Protein AF-A0A1G6GJY1-F1 (afdb_monomer_lite)

Organism: NCBI:txid1464122

Sequence (153 aa):
MNIELKEQLDLLSLCKECTMNKGVEESVICFFEQKYGTEFPDDLRVYLQRFNGGDMDGLELAGLYRENHPDKRFKLLLEPLELTELAETTFQKDLFLFAMESYGDMYFIHLPSEVIYLWDHENDLLSEEWGKIADFFETQLENLEGNVNNLFF

Radius of gyration: 15.15 Å; chains: 1; bounding box: 50×30×34 Å

pLDDT: mean 86.19, std 14.28, range [36.41, 97.06]

Secondary structure (DSSP, 8-state):
--HHHHHHHHHHTT-SSEEEEEP--HHHHHHHHHHHT-PPPHHHHHHHHHEEEEEETTEEEPB---TT-S----SSB--BGGGSTTTTS-S--S-EEEEEETTS-EEEEETTTTEEEEEETTTTEEEEEESSHHHHHHHHHHHHHHHHHGGG-

InterPro domains:
  IPR037883 Knr4/Smi1-like domain superfamily [G3DSA:3.40.1580.10] (7-150)
  IPR037883 Knr4/Smi1-like domain superfamily [SSF160631] (5-141)

Foldseek 3Di:
DDPLLVVLLVVLVVDPLWFFAAADDPVLQVVVCVVVVHHADPSVNVCRNHTAWTDLNQKTFAGRDDPPDPPPPHPHHFDFCCVDPNVVLDPPRQWTFTIAGPVGKTWTANRVQQWIWIQDPVVSDIDTDDRHPSVVSVVSVVVSVVVVVVVPD

Structure (mmCIF, N/CA/C/O backbone):
data_AF-A0A1G6GJY1-F1
#
_entry.id   AF-A0A1G6GJY1-F1
#
loop_
_atom_site.group_PDB
_atom_site.id
_atom_site.type_symbol
_atom_site.label_atom_id
_atom_site.label_alt_id
_atom_site.label_comp_id
_atom_site.label_asym_id
_atom_site.label_entity_id
_atom_site.label_seq_id
_atom_site.pdbx_PDB_ins_code
_atom_site.Cartn_x
_atom_site.Cartn_y
_atom_site.Cartn_z
_atom_site.occupancy
_atom_site.B_iso_or_equiv
_atom_site.auth_seq_id
_atom_site.auth_comp_id
_atom_site.auth_asym_id
_atom_site.auth_atom_id
_atom_site.pdbx_PDB_model_num
ATOM 1 N N . MET A 1 1 ? -2.143 17.035 -6.514 1.00 57.19 1 MET A N 1
ATOM 2 C CA . MET A 1 1 ? -1.474 15.943 -7.251 1.00 57.19 1 MET A CA 1
ATOM 3 C C . MET A 1 1 ? -0.009 15.947 -6.868 1.00 57.19 1 MET A C 1
ATOM 5 O O . MET A 1 1 ? 0.675 16.922 -7.169 1.00 57.19 1 MET A O 1
ATOM 9 N N . ASN A 1 2 ? 0.417 14.909 -6.152 1.00 79.31 2 ASN A N 1
ATOM 10 C CA . ASN A 1 2 ? 1.780 14.727 -5.673 1.00 79.31 2 ASN A CA 1
ATOM 11 C C . ASN A 1 2 ? 2.709 14.375 -6.859 1.00 79.31 2 ASN A C 1
ATOM 13 O O . ASN A 1 2 ? 2.497 13.370 -7.536 1.00 79.31 2 ASN A O 1
ATOM 17 N N . ILE A 1 3 ? 3.651 15.267 -7.194 1.00 81.81 3 ILE A N 1
ATOM 18 C CA . ILE A 1 3 ? 4.546 15.110 -8.361 1.00 81.81 3 ILE A CA 1
ATOM 19 C C . ILE A 1 3 ? 5.538 13.971 -8.121 1.00 81.81 3 ILE A C 1
ATOM 21 O O . ILE A 1 3 ? 5.775 13.174 -9.023 1.00 81.81 3 ILE A O 1
ATOM 25 N N . GLU A 1 4 ? 6.042 13.877 -6.896 1.00 89.81 4 GLU A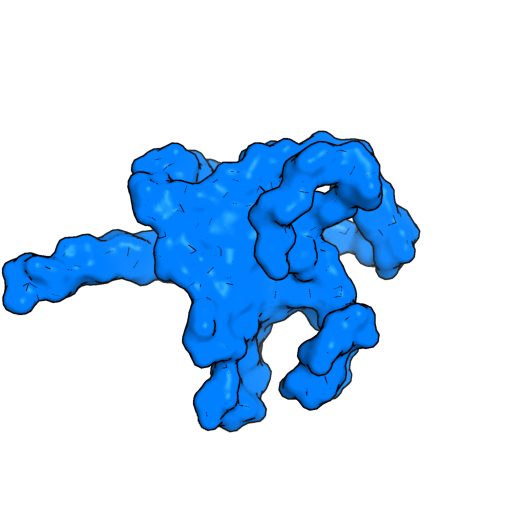 N 1
ATOM 26 C CA . GLU A 1 4 ? 7.015 12.884 -6.451 1.00 89.81 4 GLU A CA 1
ATOM 27 C C . GLU A 1 4 ? 6.465 11.464 -6.578 1.00 89.81 4 GLU A C 1
ATOM 29 O O . GLU A 1 4 ? 7.047 10.640 -7.282 1.00 89.81 4 GLU A O 1
ATOM 34 N N . LEU A 1 5 ?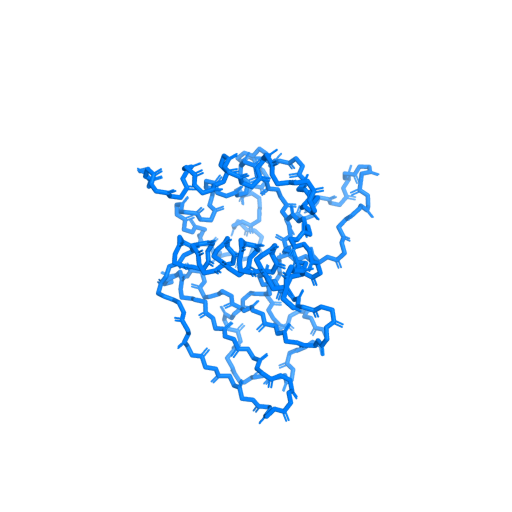 5.269 11.216 -6.034 1.00 91.81 5 LEU A N 1
ATOM 35 C CA . LEU A 1 5 ? 4.617 9.912 -6.157 1.00 91.81 5 LEU A CA 1
ATOM 36 C C . LEU A 1 5 ? 4.461 9.495 -7.623 1.00 91.81 5 LEU A C 1
ATOM 38 O O . LEU A 1 5 ? 4.694 8.349 -7.988 1.00 91.81 5 LEU A O 1
ATOM 42 N N . LYS A 1 6 ? 4.091 10.422 -8.507 1.00 91.69 6 LYS A N 1
ATOM 43 C CA . LYS A 1 6 ? 3.934 10.092 -9.925 1.00 91.69 6 LYS A CA 1
ATOM 44 C C . LYS A 1 6 ? 5.253 9.636 -10.560 1.00 91.69 6 LYS A C 1
ATOM 46 O O . LYS A 1 6 ? 5.237 8.681 -11.334 1.00 91.69 6 LYS A O 1
ATOM 51 N N . GLU A 1 7 ? 6.359 10.306 -10.247 1.00 91.75 7 GLU A N 1
ATOM 52 C CA . GLU A 1 7 ? 7.687 9.934 -10.742 1.00 91.75 7 GLU A CA 1
ATOM 53 C C . GLU A 1 7 ? 8.106 8.555 -10.216 1.00 91.75 7 GLU A C 1
ATOM 55 O O . GLU A 1 7 ? 8.529 7.712 -11.006 1.00 91.75 7 GLU A O 1
ATOM 60 N N . GLN A 1 8 ? 7.881 8.279 -8.929 1.00 93.38 8 GLN A N 1
ATOM 61 C CA . GLN A 1 8 ? 8.114 6.965 -8.317 1.00 93.38 8 GLN A CA 1
ATOM 62 C C . GLN A 1 8 ? 7.310 5.857 -9.020 1.00 93.38 8 GLN A C 1
ATOM 64 O O . GLN A 1 8 ? 7.855 4.822 -9.404 1.00 93.38 8 GLN A O 1
ATOM 69 N N . LEU A 1 9 ? 6.018 6.083 -9.276 1.00 93.56 9 LEU A N 1
ATOM 70 C CA . LEU A 1 9 ? 5.171 5.119 -9.986 1.00 93.56 9 LEU A CA 1
ATOM 71 C C . LEU A 1 9 ? 5.602 4.927 -11.453 1.00 93.56 9 LEU A C 1
ATOM 73 O O . LEU A 1 9 ? 5.489 3.829 -12.006 1.00 93.56 9 LEU A O 1
ATOM 77 N N . ASP A 1 10 ? 6.103 5.973 -12.108 1.00 92.06 10 ASP A N 1
ATOM 78 C CA . ASP A 1 10 ? 6.663 5.854 -13.452 1.00 92.06 10 ASP A CA 1
ATOM 79 C C . ASP A 1 10 ? 7.973 5.043 -13.444 1.00 92.06 10 ASP A C 1
ATOM 81 O O . ASP A 1 10 ? 8.162 4.214 -14.338 1.00 92.06 10 ASP A O 1
ATOM 85 N N . LEU A 1 11 ? 8.820 5.176 -12.418 1.00 90.50 11 LEU A N 1
ATOM 86 C CA . LEU A 1 11 ? 10.002 4.324 -12.230 1.00 90.50 11 LEU A CA 1
ATOM 87 C C . LEU A 1 11 ? 9.621 2.852 -12.021 1.00 90.50 11 L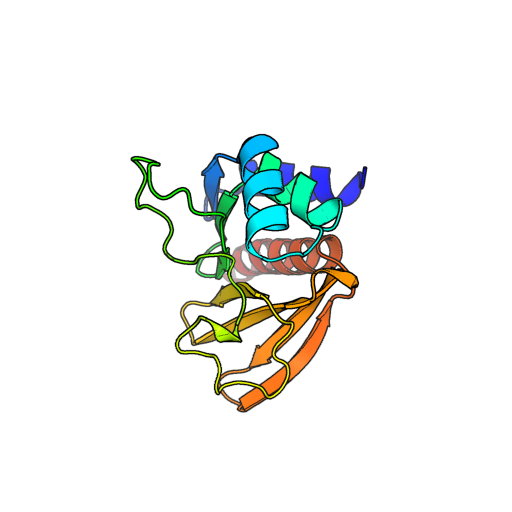EU A C 1
ATOM 89 O O . LEU A 1 11 ? 10.193 1.981 -12.680 1.00 90.50 11 LEU A O 1
ATOM 93 N N . LEU A 1 12 ? 8.596 2.563 -11.211 1.00 90.00 12 LEU A N 1
ATOM 94 C CA . LEU A 1 12 ? 8.085 1.196 -11.031 1.00 90.00 12 LEU A CA 1
ATOM 95 C C . LEU A 1 12 ? 7.637 0.556 -12.348 1.00 90.00 12 LEU A C 1
ATOM 97 O O . LEU A 1 12 ? 7.830 -0.639 -12.549 1.00 90.00 12 LEU A O 1
ATOM 101 N N . SER A 1 13 ? 7.096 1.340 -13.286 1.00 88.12 13 SER A N 1
ATOM 102 C CA . SER A 1 13 ? 6.707 0.823 -14.607 1.00 88.12 13 SER A CA 1
ATOM 103 C C . SER A 1 13 ? 7.888 0.333 -15.459 1.00 88.12 13 SER A C 1
ATOM 105 O O . SER A 1 13 ? 7.689 -0.407 -16.425 1.00 88.12 13 SER A O 1
ATOM 107 N N . LEU A 1 14 ? 9.106 0.764 -15.119 1.00 89.38 14 LEU A N 1
ATOM 108 C CA . LEU A 1 14 ? 10.353 0.419 -15.798 1.00 89.38 14 LEU A CA 1
ATOM 109 C C . LEU A 1 14 ? 11.157 -0.656 -15.045 1.00 89.38 14 LEU A C 1
ATOM 111 O O . LEU A 1 14 ? 12.103 -1.210 -15.613 1.00 89.38 14 LEU A O 1
ATOM 115 N N . CYS A 1 15 ? 10.787 -0.956 -13.797 1.00 88.62 15 CYS A N 1
ATOM 116 C CA . CYS A 1 15 ? 11.397 -1.995 -12.973 1.00 88.62 15 CYS A CA 1
ATOM 117 C C . CYS A 1 15 ? 11.119 -3.383 -13.572 1.00 88.62 15 CYS A C 1
ATOM 119 O O . CYS A 1 15 ? 9.969 -3.777 -13.745 1.00 88.62 15 CYS A O 1
ATOM 121 N N . LYS A 1 16 ? 12.178 -4.134 -13.902 1.00 87.94 16 LYS A N 1
ATOM 122 C CA . LYS A 1 16 ? 12.053 -5.459 -14.542 1.00 87.94 16 LYS A CA 1
ATOM 123 C C . LYS A 1 16 ? 11.676 -6.577 -13.576 1.00 87.94 16 LYS A C 1
ATOM 125 O O . LYS A 1 16 ? 11.048 -7.536 -14.010 1.00 87.94 16 LYS A O 1
ATOM 130 N N . GLU A 1 17 ? 12.072 -6.439 -12.316 1.00 88.81 17 GLU A N 1
ATOM 131 C CA . GLU A 1 17 ? 11.755 -7.397 -11.250 1.00 88.81 17 GLU A CA 1
ATOM 132 C C . GLU A 1 17 ? 10.343 -7.160 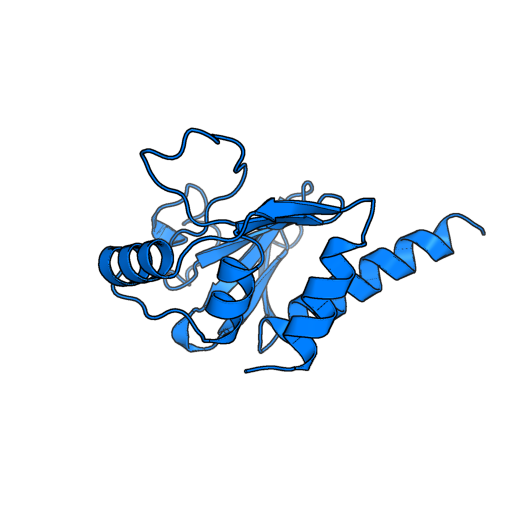-10.681 1.00 88.81 17 GLU A C 1
ATOM 134 O O . GLU A 1 17 ? 9.773 -8.022 -10.023 1.00 88.81 17 GLU A O 1
ATOM 139 N N . CYS A 1 18 ? 9.732 -6.014 -10.997 1.00 91.06 18 CYS A N 1
ATOM 140 C CA . CYS A 1 18 ? 8.404 -5.650 -10.533 1.00 91.06 18 CYS A CA 1
ATOM 141 C C . CYS A 1 18 ? 7.321 -6.117 -11.521 1.00 91.06 18 CYS A C 1
ATOM 143 O O . CYS A 1 18 ? 7.414 -5.913 -12.734 1.00 91.06 18 CYS A O 1
ATOM 145 N N . THR A 1 19 ? 6.232 -6.682 -11.003 1.00 92.06 19 THR A N 1
ATOM 146 C CA . THR A 1 19 ? 5.034 -7.034 -11.775 1.00 92.06 19 THR A CA 1
ATOM 147 C C . THR A 1 19 ? 3.834 -6.244 -11.269 1.00 92.06 19 THR A C 1
ATOM 149 O O . THR A 1 19 ? 3.179 -6.628 -10.306 1.00 92.06 19 THR A O 1
ATOM 152 N N . MET A 1 20 ? 3.499 -5.152 -11.954 1.00 92.06 20 MET A N 1
ATOM 153 C CA . MET A 1 20 ? 2.398 -4.272 -11.550 1.00 92.06 20 MET A CA 1
ATOM 154 C C . MET A 1 20 ? 1.098 -4.595 -12.288 1.00 92.06 20 MET A C 1
ATOM 156 O O . MET A 1 20 ? 1.072 -4.739 -13.515 1.00 92.06 20 MET A O 1
ATOM 160 N N . ASN A 1 21 ? -0.012 -4.659 -11.552 1.00 91.06 21 ASN A N 1
ATOM 161 C CA . ASN A 1 21 ? -1.327 -4.834 -12.156 1.00 91.06 21 ASN A CA 1
ATOM 162 C C . ASN A 1 21 ? -1.819 -3.520 -12.760 1.00 91.06 21 ASN A C 1
ATOM 164 O O . ASN A 1 21 ? -1.560 -2.438 -12.239 1.00 91.06 21 ASN A O 1
ATOM 168 N N . LYS A 1 22 ? -2.592 -3.607 -13.846 1.00 91.38 22 LYS A N 1
ATOM 169 C CA . LYS A 1 22 ? -3.202 -2.424 -14.460 1.00 91.38 22 LYS A CA 1
ATOM 170 C C . LYS A 1 22 ? -4.096 -1.702 -13.445 1.00 91.38 22 LYS A C 1
ATOM 172 O O . LYS A 1 22 ? -4.925 -2.345 -12.804 1.00 91.38 22 LYS A O 1
ATOM 177 N N . GLY A 1 23 ? -3.945 -0.381 -13.356 1.00 92.94 23 GLY A N 1
ATOM 178 C CA . GLY A 1 23 ? -4.781 0.468 -12.514 1.00 92.94 23 GLY A CA 1
ATOM 179 C C . GLY A 1 23 ? -6.278 0.382 -12.821 1.00 92.94 23 GLY A C 1
ATOM 180 O O . GLY A 1 23 ? -6.706 -0.088 -13.885 1.00 92.94 23 GLY A O 1
ATOM 181 N N . VAL A 1 24 ? -7.075 0.844 -11.864 1.00 92.06 24 VAL A N 1
ATOM 182 C CA . VAL A 1 24 ? -8.538 0.790 -11.888 1.00 92.06 24 VAL A CA 1
ATOM 183 C C . VAL A 1 24 ? -9.168 2.138 -12.209 1.00 92.06 24 VAL A C 1
ATOM 185 O O . VAL A 1 24 ? -8.598 3.204 -12.000 1.00 92.06 24 VAL A O 1
ATOM 188 N N . GLU A 1 25 ? -10.388 2.086 -12.735 1.00 93.12 25 GLU A N 1
ATOM 189 C CA . GLU A 1 25 ? -11.183 3.287 -12.966 1.00 93.12 25 GLU A CA 1
ATOM 190 C C . GLU A 1 25 ? -11.687 3.886 -11.650 1.00 93.12 25 GLU A C 1
ATOM 192 O O . GLU A 1 25 ? -11.994 3.163 -10.702 1.00 93.12 25 GLU A O 1
ATOM 197 N N . GLU A 1 26 ? -11.917 5.199 -11.652 1.00 93.75 26 GLU A N 1
ATOM 198 C CA . GLU A 1 26 ? -12.516 5.939 -10.533 1.00 93.75 26 GLU A CA 1
ATOM 199 C C . GLU A 1 26 ? -13.820 5.304 -10.022 1.00 93.75 26 GLU A C 1
ATOM 201 O O . GLU A 1 26 ? -14.081 5.264 -8.825 1.00 93.75 26 GLU A O 1
ATOM 206 N N . SER A 1 27 ? -14.622 4.719 -10.920 1.00 93.12 27 SER A N 1
ATOM 207 C CA . SER A 1 27 ? -15.866 4.036 -10.544 1.00 93.12 27 SER A CA 1
ATOM 208 C C . SER A 1 27 ? -15.653 2.834 -9.613 1.00 93.12 27 SER A C 1
ATOM 210 O O . SER A 1 27 ? -16.556 2.473 -8.859 1.00 93.12 27 SER A O 1
ATOM 212 N N . VAL A 1 28 ? -14.483 2.192 -9.671 1.00 91.69 28 VAL A N 1
ATOM 213 C CA . VAL A 1 28 ? -14.098 1.085 -8.784 1.00 91.69 28 VAL A CA 1
ATOM 214 C C . VAL A 1 28 ? -13.732 1.623 -7.408 1.00 91.69 28 VAL A C 1
ATOM 216 O O . VAL A 1 28 ? -14.200 1.085 -6.408 1.00 91.69 28 VAL A O 1
ATOM 219 N N . ILE A 1 29 ? -12.945 2.700 -7.376 1.00 94.19 29 ILE A N 1
ATOM 220 C CA . ILE A 1 29 ? -12.522 3.371 -6.146 1.00 94.19 29 ILE A CA 1
ATOM 221 C C . ILE A 1 29 ? -13.752 3.870 -5.385 1.00 94.19 29 ILE A C 1
ATOM 223 O O . ILE A 1 29 ? -13.965 3.464 -4.248 1.00 94.19 29 ILE A O 1
ATOM 227 N N . CYS A 1 30 ? -14.639 4.625 -6.040 1.00 93.62 30 CYS A N 1
ATOM 228 C CA . CYS A 1 30 ? -15.853 5.134 -5.399 1.00 93.62 30 CYS A CA 1
ATOM 229 C C . CYS A 1 30 ? -16.777 4.021 -4.888 1.00 93.62 30 CYS A C 1
ATOM 231 O O . CYS A 1 30 ? -17.416 4.176 -3.850 1.00 93.62 30 CYS A O 1
ATOM 233 N N . PHE A 1 31 ? -16.872 2.896 -5.603 1.00 91.31 31 PHE A N 1
ATOM 234 C CA . PHE A 1 31 ? -17.641 1.747 -5.123 1.00 91.31 31 PHE A CA 1
ATOM 235 C C . PHE A 1 31 ? -17.048 1.177 -3.828 1.00 91.31 31 PHE A C 1
ATOM 237 O O . PHE A 1 31 ? -17.793 0.835 -2.912 1.00 91.31 31 PHE A O 1
ATOM 244 N N . PHE A 1 32 ? -15.720 1.086 -3.743 1.00 91.88 32 PHE A N 1
ATOM 245 C CA . PHE A 1 32 ? -15.035 0.620 -2.544 1.00 91.88 32 PHE A CA 1
ATOM 246 C C . PHE A 1 32 ? -15.223 1.590 -1.372 1.00 91.88 32 PHE A C 1
ATOM 248 O O . PHE A 1 32 ? -15.627 1.160 -0.292 1.00 91.88 32 PHE A O 1
ATOM 255 N N . GLU A 1 33 ? -15.013 2.889 -1.603 1.00 92.62 33 GLU A N 1
ATOM 256 C CA . GLU A 1 33 ? -15.228 3.948 -0.607 1.00 92.62 33 GLU A CA 1
ATOM 257 C C . GLU A 1 33 ? -16.654 3.888 -0.034 1.00 92.62 33 GLU A C 1
ATOM 259 O O . GLU A 1 33 ? -16.857 3.914 1.179 1.00 92.62 33 GLU A O 1
ATOM 264 N N . GLN A 1 34 ? -17.658 3.691 -0.899 1.00 92.75 34 GLN A N 1
ATOM 265 C CA . GLN A 1 34 ? -19.053 3.507 -0.487 1.00 92.75 34 GLN A CA 1
ATOM 266 C C . GLN A 1 34 ? -19.292 2.203 0.281 1.00 92.75 34 GLN A C 1
ATOM 268 O O . GLN A 1 34 ? -20.054 2.202 1.247 1.00 92.75 34 GLN A O 1
ATOM 273 N N . LYS A 1 35 ? -18.678 1.091 -0.145 1.00 89.62 35 LYS A N 1
ATOM 274 C CA . LYS A 1 35 ? -18.848 -0.225 0.488 1.00 89.62 35 LYS A CA 1
ATOM 275 C C . LYS A 1 35 ? -18.353 -0.220 1.934 1.00 89.62 35 LYS A C 1
ATOM 277 O O . LYS A 1 35 ? -19.019 -0.795 2.791 1.00 89.62 35 LYS A O 1
ATOM 282 N N . TYR A 1 36 ? -17.205 0.405 2.184 1.00 87.88 36 TYR A N 1
ATOM 283 C CA . TYR A 1 36 ? -16.559 0.407 3.499 1.00 87.88 36 TYR A CA 1
ATOM 284 C C . TYR A 1 36 ? -16.751 1.710 4.282 1.00 87.88 36 TYR A C 1
ATOM 286 O O . TYR A 1 36 ? -16.304 1.802 5.419 1.00 87.88 36 TYR A O 1
ATOM 294 N N . GLY A 1 37 ? -17.444 2.701 3.713 1.00 89.94 37 GLY A N 1
ATOM 295 C CA . GLY A 1 37 ? -17.730 3.969 4.385 1.00 89.94 37 GLY A CA 1
ATOM 296 C C . GLY A 1 37 ? -16.472 4.773 4.719 1.00 89.94 37 GLY A C 1
ATOM 297 O O . GLY A 1 37 ? -16.442 5.445 5.746 1.00 89.94 37 GLY A O 1
ATOM 298 N N . THR A 1 38 ? -15.443 4.682 3.876 1.00 89.56 38 THR A N 1
ATOM 299 C CA . THR A 1 38 ? -14.144 5.343 4.057 1.00 89.56 38 THR A CA 1
ATOM 300 C C . THR A 1 38 ? -13.768 6.094 2.787 1.00 89.56 38 THR A C 1
ATOM 302 O O . THR A 1 38 ? -14.069 5.626 1.693 1.00 89.56 38 THR A O 1
ATOM 305 N N . GLU A 1 39 ? -13.132 7.253 2.915 1.00 92.94 39 GLU A N 1
ATOM 306 C CA . GLU A 1 39 ? -12.610 8.002 1.770 1.00 92.94 39 GLU A CA 1
ATOM 307 C C . GLU A 1 39 ? -11.149 7.626 1.549 1.00 92.94 39 GLU A C 1
ATOM 309 O O . GLU A 1 39 ? -10.376 7.498 2.502 1.00 92.94 39 GLU A O 1
ATOM 314 N N . PHE A 1 40 ? -10.767 7.419 0.291 1.00 94.12 40 PHE A N 1
ATOM 315 C CA . PHE A 1 40 ? -9.382 7.141 -0.031 1.00 94.12 40 PHE A CA 1
ATOM 316 C C . PHE A 1 40 ? -8.600 8.442 -0.130 1.00 94.12 40 PHE A C 1
ATOM 318 O O . PHE A 1 40 ? -9.060 9.382 -0.784 1.00 94.12 40 PHE A O 1
ATOM 325 N N . PRO A 1 41 ? -7.393 8.479 0.445 1.00 93.81 41 PRO A N 1
ATOM 326 C CA . PRO A 1 41 ? -6.516 9.613 0.261 1.00 93.81 41 PRO A CA 1
ATOM 327 C C . PRO A 1 41 ? -6.135 9.805 -1.208 1.00 93.81 41 PRO A C 1
ATOM 329 O O . PRO A 1 41 ? -6.079 8.846 -1.987 1.00 93.81 41 PRO A O 1
ATOM 332 N N . ASP A 1 42 ? -5.840 11.052 -1.582 1.00 93.44 42 ASP A N 1
ATOM 333 C CA . ASP A 1 42 ? -5.495 11.428 -2.957 1.00 93.44 42 ASP A CA 1
ATOM 334 C C . ASP A 1 42 ? -4.324 10.593 -3.496 1.00 93.44 42 ASP A C 1
ATOM 336 O O . ASP A 1 42 ? -4.363 10.137 -4.640 1.00 93.44 42 ASP A O 1
ATOM 340 N N . ASP A 1 43 ? -3.309 10.339 -2.669 1.00 94.62 43 ASP A N 1
ATOM 341 C CA . ASP A 1 43 ? -2.126 9.578 -3.070 1.00 94.62 43 ASP A CA 1
ATOM 342 C C . ASP A 1 43 ? -2.458 8.094 -3.313 1.00 94.62 43 ASP A C 1
ATOM 344 O O . ASP A 1 43 ? -2.016 7.516 -4.311 1.00 94.62 43 ASP A O 1
ATOM 348 N N . LEU A 1 44 ? -3.343 7.494 -2.505 1.00 95.44 44 LEU A N 1
ATOM 349 C CA . LEU A 1 44 ? -3.825 6.129 -2.747 1.00 95.44 44 LEU A CA 1
ATOM 350 C C . LEU A 1 44 ? -4.655 6.054 -4.029 1.00 95.44 44 LEU A C 1
ATOM 352 O O . LEU A 1 44 ? -4.541 5.091 -4.785 1.00 95.44 44 LEU A O 1
ATOM 356 N N . ARG A 1 45 ? -5.471 7.077 -4.305 1.00 95.06 45 ARG A N 1
ATOM 357 C CA . ARG A 1 45 ? -6.258 7.175 -5.542 1.00 95.06 45 ARG A CA 1
ATOM 358 C C . ARG A 1 45 ? -5.344 7.249 -6.764 1.00 95.06 45 ARG A C 1
ATOM 360 O O . ARG A 1 45 ? -5.551 6.501 -7.718 1.00 95.06 45 ARG A O 1
ATOM 367 N N . VAL A 1 46 ? -4.314 8.097 -6.722 1.00 95.12 46 VAL A N 1
ATOM 368 C CA . VAL A 1 46 ? -3.298 8.217 -7.782 1.00 95.12 46 VAL A CA 1
ATOM 369 C C . VAL A 1 46 ? -2.595 6.881 -8.014 1.00 95.12 46 VAL A C 1
ATOM 371 O O . VAL A 1 46 ? -2.481 6.449 -9.165 1.00 95.12 46 VAL A O 1
ATOM 374 N N . TYR A 1 47 ? -2.179 6.208 -6.937 1.00 95.75 47 TYR A N 1
ATOM 375 C CA . TYR A 1 47 ? -1.607 4.869 -7.011 1.00 95.75 47 TYR A CA 1
ATOM 376 C C . TYR A 1 47 ? -2.581 3.887 -7.669 1.00 95.75 47 TYR A C 1
ATOM 378 O O . TYR A 1 47 ? -2.249 3.362 -8.724 1.00 95.75 47 TYR A O 1
ATOM 386 N N . LEU A 1 48 ? -3.797 3.715 -7.143 1.00 95.31 48 LEU A N 1
ATOM 387 C CA . LEU A 1 48 ? -4.775 2.730 -7.628 1.00 95.31 48 LEU A CA 1
ATOM 388 C C . LEU A 1 48 ? -5.204 2.955 -9.082 1.00 95.31 48 LEU A C 1
ATOM 390 O O . LEU A 1 48 ? -5.449 2.001 -9.824 1.00 95.31 48 LEU A O 1
ATOM 394 N N . GLN A 1 49 ? -5.273 4.212 -9.521 1.00 95.19 49 GLN A N 1
ATOM 395 C CA . GLN A 1 49 ? -5.545 4.559 -10.916 1.00 95.19 49 GLN A CA 1
ATOM 396 C C . GLN A 1 49 ? -4.374 4.218 -11.846 1.00 95.19 49 GLN A C 1
ATOM 398 O O . GLN A 1 49 ? -4.585 3.922 -13.027 1.00 95.19 49 GLN A O 1
ATOM 403 N N . ARG A 1 50 ? -3.138 4.246 -11.337 1.00 95.44 50 ARG A N 1
ATOM 404 C CA . ARG A 1 50 ? -1.936 3.878 -12.091 1.00 95.44 50 ARG A CA 1
ATOM 405 C C . ARG A 1 50 ? -1.710 2.367 -12.080 1.00 95.44 50 ARG A C 1
ATOM 407 O O . ARG A 1 50 ? -1.581 1.770 -13.153 1.00 95.44 50 ARG A O 1
ATOM 414 N N . PHE A 1 51 ? -1.736 1.764 -10.896 1.00 94.44 51 PHE A N 1
ATOM 415 C CA . PHE A 1 51 ? -1.552 0.344 -10.630 1.00 94.44 51 PHE A CA 1
ATOM 416 C C . PHE A 1 51 ? -2.514 -0.149 -9.558 1.00 94.44 51 PHE A C 1
ATOM 418 O O . PHE A 1 51 ? -2.723 0.512 -8.555 1.00 94.44 51 PHE A O 1
ATOM 425 N N . ASN A 1 52 ? -3.067 -1.342 -9.734 1.00 93.56 52 ASN A N 1
ATOM 426 C CA . ASN A 1 52 ? -4.019 -1.908 -8.783 1.00 93.56 52 ASN A CA 1
ATOM 427 C C . ASN A 1 52 ? -3.403 -3.091 -8.031 1.00 93.56 52 ASN A C 1
ATOM 429 O O . ASN A 1 52 ? -3.777 -4.235 -8.274 1.00 93.56 52 ASN A O 1
ATOM 433 N N . GLY A 1 53 ? -2.418 -2.840 -7.175 1.00 93.06 53 GLY A N 1
ATOM 434 C CA . GLY A 1 53 ? -1.601 -3.908 -6.599 1.00 93.06 53 GLY A CA 1
ATOM 435 C C . GLY A 1 53 ? -0.522 -4.403 -7.563 1.00 93.06 53 GLY A C 1
ATOM 436 O O . GLY A 1 53 ? -0.350 -3.889 -8.676 1.00 93.06 53 GLY A O 1
ATOM 437 N N . GLY A 1 54 ? 0.185 -5.447 -7.155 1.00 92.56 54 GLY A N 1
ATOM 438 C CA . GLY A 1 54 ? 1.318 -5.982 -7.902 1.00 92.56 54 GLY A CA 1
ATOM 439 C C . GLY A 1 54 ? 2.296 -6.713 -6.997 1.00 92.56 54 GLY A C 1
ATOM 440 O O . GLY A 1 54 ? 1.958 -7.069 -5.875 1.00 92.56 54 GLY A O 1
ATOM 441 N N . ASP A 1 55 ? 3.494 -6.924 -7.510 1.00 93.12 55 ASP A N 1
ATOM 442 C CA . ASP A 1 55 ? 4.623 -7.527 -6.814 1.00 93.12 55 ASP A CA 1
ATOM 443 C C . ASP A 1 55 ? 5.860 -6.664 -7.091 1.00 93.12 55 ASP A C 1
ATOM 445 O O . ASP A 1 55 ? 6.146 -6.352 -8.252 1.00 93.12 55 ASP A O 1
ATOM 449 N N . MET A 1 56 ? 6.538 -6.222 -6.038 1.00 92.81 56 MET A N 1
ATOM 450 C CA . MET A 1 56 ? 7.779 -5.453 -6.085 1.00 92.81 56 MET A CA 1
ATOM 451 C C . MET A 1 56 ? 8.928 -6.316 -5.555 1.00 92.81 56 MET A C 1
ATOM 453 O O . MET A 1 56 ? 9.410 -6.084 -4.453 1.00 92.81 56 MET A O 1
ATOM 457 N N . ASP A 1 57 ? 9.336 -7.323 -6.331 1.00 90.00 57 ASP A N 1
ATOM 458 C CA . ASP A 1 57 ? 10.409 -8.266 -5.971 1.00 90.00 57 ASP A CA 1
ATOM 459 C C . ASP A 1 57 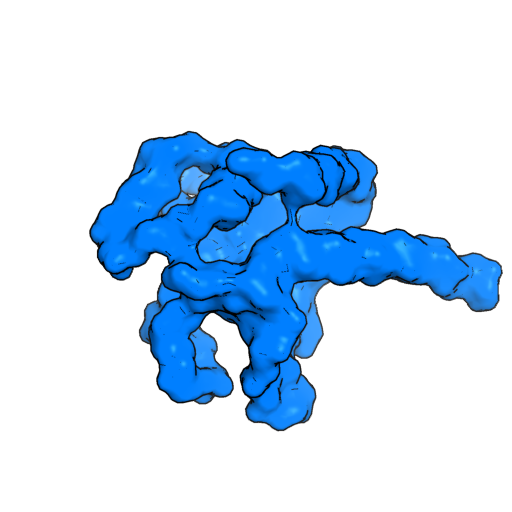? 10.164 -8.976 -4.624 1.00 90.00 57 ASP A C 1
ATOM 461 O O . ASP A 1 57 ? 10.972 -8.936 -3.699 1.00 90.00 57 ASP A O 1
ATOM 465 N N . GLY A 1 58 ? 8.998 -9.619 -4.494 1.00 90.31 58 GLY A N 1
ATOM 466 C CA . GLY A 1 58 ? 8.621 -10.379 -3.295 1.00 90.31 58 GLY A CA 1
ATOM 467 C C . GLY A 1 58 ? 7.830 -9.593 -2.245 1.00 90.31 58 GLY A C 1
ATOM 468 O O . GLY A 1 58 ? 7.318 -10.213 -1.304 1.00 90.31 58 GLY A O 1
ATOM 469 N N . LEU A 1 59 ? 7.672 -8.279 -2.442 1.00 94.25 59 LEU A N 1
ATOM 470 C CA . LEU A 1 59 ? 6.706 -7.434 -1.742 1.00 94.25 59 LEU A CA 1
ATOM 471 C C . LEU A 1 59 ? 5.389 -7.375 -2.530 1.00 94.25 59 LEU A C 1
ATOM 473 O O . LEU A 1 59 ? 5.283 -6.707 -3.562 1.00 94.25 59 LEU A O 1
ATOM 477 N N . GLU A 1 60 ? 4.364 -8.067 -2.048 1.00 94.62 60 GLU A N 1
ATOM 478 C CA . GLU A 1 60 ? 3.047 -8.106 -2.678 1.00 94.62 60 GLU A CA 1
ATOM 479 C C . GLU A 1 60 ? 2.217 -6.890 -2.262 1.00 94.62 60 GLU A C 1
ATOM 481 O O . GLU A 1 60 ? 1.954 -6.675 -1.083 1.00 94.62 60 GLU A O 1
ATOM 486 N N . LEU A 1 61 ? 1.763 -6.101 -3.235 1.00 95.56 61 LEU A N 1
ATOM 487 C CA . LEU A 1 61 ? 0.932 -4.923 -3.005 1.00 95.56 61 LEU A CA 1
ATOM 488 C C . LEU A 1 61 ? -0.550 -5.248 -3.182 1.00 95.56 61 LEU A C 1
ATOM 490 O O . LEU A 1 61 ? -0.971 -5.830 -4.191 1.00 95.56 61 LEU A O 1
ATOM 494 N N . ALA A 1 62 ? -1.354 -4.782 -2.233 1.00 94.38 62 ALA A N 1
ATOM 495 C CA . ALA A 1 62 ? -2.789 -4.976 -2.214 1.00 94.38 62 ALA A CA 1
ATOM 496 C C . ALA A 1 62 ? -3.486 -4.175 -3.326 1.00 94.38 62 ALA A C 1
ATOM 498 O O . ALA A 1 62 ? -3.140 -3.027 -3.626 1.00 94.38 62 ALA A O 1
ATOM 499 N N . GLY A 1 63 ? -4.489 -4.793 -3.951 1.00 93.44 63 GLY A N 1
ATOM 500 C CA . GLY A 1 63 ? -5.316 -4.174 -4.987 1.00 93.44 63 GLY A CA 1
ATOM 501 C C . GLY A 1 63 ? -6.806 -4.207 -4.655 1.00 93.44 63 GLY A C 1
ATOM 502 O O . GLY A 1 63 ? -7.270 -4.983 -3.819 1.00 93.44 63 GLY A O 1
ATOM 503 N N . LEU A 1 64 ? -7.589 -3.389 -5.357 1.00 91.12 64 LEU A N 1
ATOM 504 C CA . LEU A 1 64 ? -9.046 -3.446 -5.320 1.00 91.12 64 LEU A CA 1
ATOM 505 C C . LEU A 1 64 ? -9.559 -4.612 -6.167 1.00 91.12 64 LEU A C 1
ATOM 507 O O . LEU A 1 64 ? -9.327 -4.669 -7.378 1.00 91.12 64 LEU A O 1
ATOM 511 N N . TYR A 1 65 ? -10.327 -5.512 -5.558 1.00 77.31 65 TYR A N 1
ATOM 512 C CA . TYR A 1 65 ? -11.042 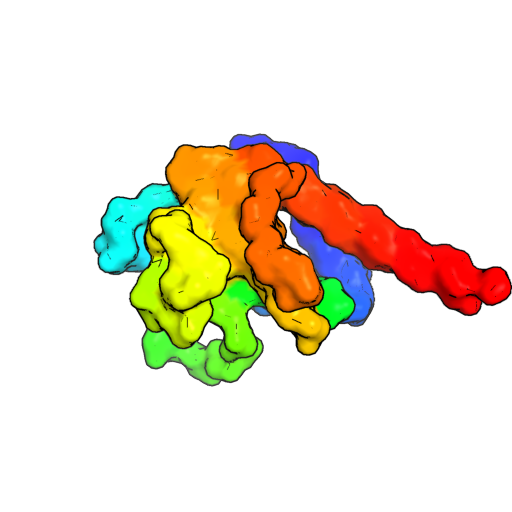-6.548 -6.298 1.00 77.31 65 TYR A CA 1
ATOM 513 C C . TYR A 1 65 ? -12.393 -6.051 -6.824 1.00 77.31 65 TYR A C 1
ATOM 515 O O . TYR A 1 65 ? -13.129 -5.327 -6.152 1.00 77.31 65 TYR A O 1
ATOM 523 N N . ARG A 1 66 ? -12.773 -6.528 -8.015 1.00 66.69 66 ARG A N 1
ATOM 524 C CA . ARG A 1 66 ? -14.159 -6.513 -8.499 1.00 66.69 66 ARG A CA 1
ATOM 525 C C . ARG A 1 66 ? -14.635 -7.956 -8.609 1.00 66.69 66 ARG A C 1
ATOM 527 O O . ARG A 1 66 ? -14.039 -8.722 -9.357 1.00 66.69 66 ARG A O 1
ATOM 534 N N . GLU A 1 67 ? -15.761 -8.286 -7.973 1.00 57.84 67 GLU A N 1
ATOM 535 C CA . GLU A 1 67 ? -16.386 -9.627 -8.003 1.00 57.84 67 GLU A CA 1
ATOM 536 C C . GLU A 1 67 ? -16.597 -10.211 -9.409 1.00 57.84 67 GLU A C 1
ATOM 538 O O . GLU A 1 67 ? -16.663 -11.427 -9.562 1.00 57.84 67 GLU A O 1
ATOM 543 N N . ASN A 1 68 ? -16.615 -9.360 -10.440 1.00 53.59 68 ASN A N 1
ATOM 544 C CA . ASN A 1 68 ? -16.814 -9.738 -11.838 1.00 53.59 68 ASN A CA 1
ATOM 545 C C . ASN A 1 68 ? -15.597 -9.469 -12.745 1.00 53.59 68 ASN A C 1
ATOM 547 O O . ASN A 1 68 ? -15.748 -9.460 -13.968 1.00 53.59 68 ASN A O 1
ATOM 551 N N . HIS A 1 69 ? -14.404 -9.205 -12.195 1.00 50.28 69 HIS A N 1
ATOM 552 C CA . HIS A 1 69 ? -13.211 -9.006 -13.019 1.00 50.28 69 HIS A CA 1
ATOM 553 C C . HIS A 1 69 ? -12.605 -10.372 -13.397 1.00 50.28 69 HIS A C 1
ATOM 555 O O . HIS A 1 69 ? -12.303 -11.170 -12.511 1.00 50.28 69 HIS A O 1
ATOM 561 N N . PRO A 1 70 ? -12.413 -10.678 -14.694 1.00 46.41 70 PRO A N 1
ATOM 562 C CA . PRO A 1 70 ? -11.932 -11.990 -15.143 1.00 46.41 70 PRO A CA 1
ATOM 563 C C . PRO A 1 70 ? -10.491 -12.305 -14.707 1.00 46.41 70 PRO A C 1
ATOM 565 O O . PRO A 1 70 ? -10.072 -13.460 -14.756 1.00 46.41 70 PRO A O 1
ATOM 568 N N . ASP A 1 71 ? -9.743 -11.300 -14.248 1.00 48.91 71 ASP A N 1
ATOM 569 C CA . ASP A 1 71 ? -8.394 -11.458 -13.712 1.00 48.91 71 ASP A CA 1
ATOM 570 C C . ASP A 1 71 ? -8.418 -11.729 -12.202 1.00 48.91 71 ASP A C 1
ATOM 572 O O . ASP A 1 71 ? -8.288 -10.824 -11.382 1.00 48.91 71 ASP A O 1
ATOM 576 N N . LYS A 1 72 ? -8.513 -13.012 -11.833 1.00 50.53 72 LYS A N 1
ATOM 577 C CA . LYS A 1 72 ? -8.230 -13.525 -10.476 1.00 50.53 72 LYS A CA 1
ATOM 578 C C . LYS A 1 72 ? -6.722 -13.550 -10.157 1.00 50.53 72 LYS A C 1
ATOM 580 O O . LYS A 1 72 ? -6.229 -14.515 -9.585 1.00 50.53 72 LYS A O 1
ATOM 585 N N . ARG A 1 73 ? -5.961 -12.549 -10.607 1.00 56.59 73 ARG A N 1
ATOM 586 C CA . ARG A 1 73 ? -4.493 -12.517 -10.455 1.00 56.59 73 ARG A CA 1
ATOM 587 C C . ARG A 1 73 ? -4.015 -11.766 -9.214 1.00 56.59 73 ARG A C 1
ATOM 589 O O . ARG A 1 73 ? -2.814 -11.692 -8.993 1.00 56.59 73 ARG A O 1
ATOM 596 N N . PHE A 1 74 ? -4.928 -11.222 -8.413 1.00 60.56 74 PHE A N 1
ATOM 597 C CA . PHE A 1 74 ? -4.569 -10.596 -7.145 1.00 60.56 74 PHE A CA 1
ATOM 598 C C . PHE A 1 74 ? -4.309 -11.679 -6.102 1.00 60.56 74 PHE A C 1
ATOM 600 O O . PHE A 1 74 ? -5.181 -12.511 -5.850 1.00 60.56 74 PHE A O 1
ATOM 607 N N . LYS A 1 75 ? -3.106 -11.665 -5.529 1.00 73.06 75 LYS A N 1
ATOM 608 C CA . LYS A 1 75 ? -2.759 -12.474 -4.359 1.00 73.06 75 LYS A CA 1
ATOM 609 C C . LYS A 1 75 ? -3.152 -11.776 -3.053 1.00 73.06 75 LYS A C 1
ATOM 611 O O . LYS A 1 75 ? -3.544 -12.453 -2.111 1.00 73.06 75 LYS A O 1
ATOM 616 N N . LEU A 1 76 ? -3.136 -10.438 -3.052 1.00 86.50 76 LEU A N 1
ATOM 617 C CA . LEU A 1 76 ? -3.444 -9.595 -1.901 1.00 86.50 76 LEU A CA 1
ATOM 618 C C . LEU A 1 76 ? -4.553 -8.589 -2.230 1.00 86.50 76 LEU A C 1
ATOM 620 O O . LEU A 1 76 ? -4.533 -7.947 -3.288 1.00 86.50 76 LEU A O 1
ATOM 624 N N . LEU A 1 77 ? -5.525 -8.454 -1.329 1.00 89.69 77 LEU A N 1
ATOM 625 C CA . LEU A 1 77 ? -6.650 -7.534 -1.470 1.00 89.69 77 LEU A CA 1
ATOM 626 C C . LEU A 1 77 ? -6.536 -6.394 -0.470 1.00 89.69 77 LEU A C 1
ATOM 628 O O . LEU A 1 77 ? -6.218 -6.614 0.693 1.00 89.69 77 LEU A O 1
ATOM 632 N N . LEU A 1 78 ? -6.832 -5.180 -0.933 1.00 92.19 78 LEU A N 1
ATOM 633 C CA . LEU A 1 78 ? -6.969 -4.040 -0.039 1.00 92.19 78 LEU A CA 1
ATOM 634 C C . LEU A 1 78 ? -8.318 -4.188 0.656 1.00 92.19 78 LEU A C 1
ATOM 636 O O . LEU A 1 78 ? -9.366 -3.998 0.037 1.00 92.19 78 LEU A O 1
ATOM 640 N N . GLU A 1 79 ? -8.300 -4.573 1.923 1.00 89.06 79 GLU A N 1
ATOM 641 C CA . GLU A 1 79 ? -9.501 -4.779 2.724 1.00 89.06 79 GLU A CA 1
ATOM 642 C C . GLU A 1 79 ? -9.255 -4.422 4.196 1.00 89.06 79 GLU A C 1
ATOM 644 O O . GLU A 1 79 ? -8.101 -4.418 4.638 1.00 89.06 79 GLU A O 1
ATOM 649 N N . PRO A 1 80 ? -10.316 -4.071 4.949 1.00 91.12 80 PRO A N 1
ATOM 650 C CA . PRO A 1 80 ? -10.191 -3.804 6.375 1.00 91.12 80 PRO A CA 1
ATOM 651 C C . PRO A 1 80 ? -9.601 -5.017 7.094 1.00 91.12 80 PRO A C 1
ATOM 653 O O . PRO A 1 80 ? -10.077 -6.138 6.903 1.00 91.12 80 PRO A O 1
ATOM 656 N N . LEU A 1 81 ? -8.616 -4.786 7.962 1.00 89.56 81 LEU A N 1
ATOM 657 C CA . LEU A 1 81 ? -7.914 -5.828 8.708 1.00 89.56 81 LEU A CA 1
ATOM 658 C C . LEU A 1 81 ? -8.883 -6.736 9.475 1.00 89.56 81 LEU A C 1
ATOM 660 O O . LEU A 1 81 ? -8.717 -7.953 9.496 1.00 89.56 81 LEU A O 1
ATOM 664 N N . GLU A 1 82 ? -9.943 -6.157 10.038 1.00 88.69 82 GLU A N 1
ATOM 665 C CA . GLU A 1 82 ? -10.991 -6.873 10.772 1.00 88.69 82 GLU A CA 1
ATOM 666 C C . GLU A 1 82 ? -11.776 -7.907 9.944 1.00 88.69 82 GLU A C 1
ATOM 668 O O . GLU A 1 82 ? -12.460 -8.753 10.520 1.00 88.69 82 GLU A O 1
ATOM 673 N N . LEU A 1 83 ? -11.692 -7.849 8.611 1.00 86.19 83 LEU A N 1
ATOM 674 C CA . LEU A 1 83 ? -12.320 -8.809 7.698 1.00 86.19 83 LEU A CA 1
ATOM 675 C C . LEU A 1 83 ? -11.358 -9.905 7.223 1.00 86.19 83 LEU A C 1
ATOM 677 O O . LEU A 1 83 ? -11.787 -10.823 6.524 1.00 86.19 83 LEU A O 1
ATOM 681 N N . THR A 1 84 ? -10.086 -9.823 7.607 1.00 84.12 84 THR A N 1
ATOM 682 C CA . THR A 1 84 ? -9.049 -10.791 7.242 1.00 84.12 84 THR A CA 1
ATOM 683 C C . THR A 1 84 ? -8.834 -11.828 8.346 1.00 84.12 84 THR A C 1
ATOM 685 O O . THR A 1 84 ? -9.221 -11.635 9.499 1.00 84.12 84 THR A O 1
ATOM 688 N N . GLU A 1 85 ? -8.132 -12.915 8.022 1.00 83.31 85 GLU A N 1
ATOM 689 C CA . GLU A 1 85 ? -7.639 -13.882 9.019 1.00 83.31 85 GLU A CA 1
ATOM 690 C C . GLU A 1 85 ? -6.564 -13.283 9.951 1.00 83.31 85 GLU A C 1
ATOM 692 O O . GLU A 1 85 ? -6.193 -13.895 10.948 1.00 83.31 85 GLU A O 1
ATOM 697 N N . LEU A 1 86 ? -6.093 -12.069 9.651 1.00 82.56 86 LEU A N 1
ATOM 698 C CA . LEU A 1 86 ? -5.039 -11.349 10.362 1.00 82.56 86 LEU A CA 1
ATOM 699 C C . LEU A 1 86 ? -5.604 -10.375 11.404 1.00 82.56 86 LEU A C 1
ATOM 701 O O . LEU A 1 86 ? -4.854 -9.636 12.024 1.00 82.56 86 LEU A O 1
ATOM 705 N N . ALA A 1 87 ? -6.916 -10.375 11.642 1.00 82.88 87 ALA A N 1
ATOM 706 C CA . ALA A 1 87 ? -7.559 -9.481 12.606 1.00 82.88 87 ALA A CA 1
ATOM 707 C C . ALA A 1 87 ? -7.016 -9.600 14.049 1.00 82.88 87 ALA A C 1
ATOM 709 O O . ALA A 1 87 ? -7.285 -8.729 14.876 1.00 82.88 87 ALA A O 1
ATOM 710 N N . GLU A 1 88 ? -6.290 -10.677 14.368 1.00 82.56 88 GLU A N 1
ATOM 711 C CA . GLU A 1 88 ? -5.673 -10.912 15.678 1.00 82.56 88 GLU A CA 1
ATOM 712 C C . GLU A 1 88 ? -4.238 -10.361 15.798 1.00 82.56 88 GLU A C 1
ATOM 714 O O . GLU A 1 88 ? -3.718 -10.325 16.911 1.00 82.56 88 GLU A O 1
ATOM 719 N N . THR A 1 89 ? -3.608 -9.897 14.707 1.00 79.75 89 THR A N 1
ATOM 720 C CA . THR A 1 89 ? -2.214 -9.396 14.727 1.00 79.75 89 THR A CA 1
ATOM 721 C C . THR A 1 89 ? -2.071 -8.053 15.438 1.00 79.75 89 THR A C 1
ATOM 723 O O . THR A 1 89 ? -1.007 -7.725 15.953 1.00 79.75 89 THR A O 1
ATOM 726 N N . THR A 1 90 ? -3.139 -7.257 15.507 1.00 78.31 90 THR A N 1
ATOM 727 C CA . THR A 1 90 ? -3.135 -5.981 16.226 1.00 78.31 90 THR A CA 1
ATOM 728 C C . THR A 1 90 ? -4.513 -5.617 16.769 1.00 78.31 90 THR A C 1
ATOM 730 O O . THR A 1 90 ? -5.557 -6.021 16.261 1.00 78.31 90 THR A O 1
ATOM 733 N N . PHE A 1 91 ? -4.525 -4.799 17.824 1.00 76.81 91 PHE A N 1
ATOM 734 C CA . PHE A 1 91 ? -5.743 -4.204 18.375 1.00 76.81 91 PHE A CA 1
ATOM 735 C C . PHE A 1 91 ? -6.266 -3.011 17.551 1.00 76.81 91 PHE A C 1
ATOM 737 O O . PHE A 1 91 ? -7.376 -2.542 17.818 1.00 76.81 91 PHE A O 1
ATOM 744 N N . GLN A 1 92 ? -5.491 -2.510 16.581 1.00 79.75 92 GLN A N 1
ATOM 745 C CA . GLN A 1 92 ? -5.888 -1.418 15.686 1.00 79.75 92 GLN A CA 1
ATOM 746 C C . GLN A 1 92 ? -6.739 -1.956 14.528 1.00 79.75 92 GLN A C 1
ATOM 748 O O . GLN A 1 92 ? -6.234 -2.569 13.593 1.00 79.75 92 GLN A O 1
ATOM 753 N N . LYS A 1 93 ? -8.059 -1.760 14.618 1.00 76.44 93 LYS A N 1
ATOM 754 C CA . LYS A 1 93 ? -9.043 -2.350 13.688 1.00 76.44 93 LYS A CA 1
ATOM 755 C C . LYS A 1 93 ? -9.363 -1.489 12.468 1.00 76.44 93 LYS A C 1
ATOM 757 O O . LYS A 1 93 ? -9.964 -1.974 11.520 1.00 76.44 93 LYS A O 1
ATOM 762 N N . ASP A 1 94 ? -8.974 -0.223 12.498 1.00 87.38 94 ASP A N 1
ATOM 763 C CA . ASP A 1 94 ? -9.179 0.784 11.453 1.00 87.38 94 ASP A CA 1
ATOM 764 C C . ASP A 1 94 ? -8.107 0.752 10.351 1.00 87.38 94 ASP A C 1
ATOM 766 O O . ASP A 1 94 ? -8.042 1.637 9.495 1.00 87.38 94 ASP A O 1
ATOM 770 N N . LEU A 1 95 ? -7.284 -0.293 10.355 1.00 93.94 95 LEU A N 1
ATOM 771 C CA . LEU A 1 95 ? -6.218 -0.521 9.399 1.00 93.94 95 LEU A CA 1
ATOM 772 C C . LEU A 1 95 ? -6.687 -1.338 8.195 1.00 93.94 95 LEU A C 1
ATOM 774 O O . LEU A 1 95 ? -7.556 -2.203 8.302 1.00 93.94 95 LEU A O 1
ATOM 778 N N . PHE A 1 96 ? -6.067 -1.090 7.046 1.00 94.81 96 PHE A N 1
ATOM 779 C CA . PHE A 1 96 ? -6.275 -1.845 5.814 1.00 94.81 96 PHE A CA 1
ATOM 780 C C . PHE A 1 96 ? -4.977 -2.528 5.409 1.00 94.81 96 PHE A C 1
ATOM 782 O O . PHE A 1 96 ? -3.925 -1.895 5.427 1.00 94.81 96 PHE A O 1
ATOM 789 N N . LEU A 1 97 ? -5.043 -3.796 5.005 1.00 93.56 97 LEU A N 1
ATOM 790 C CA . LEU A 1 97 ? -3.872 -4.509 4.496 1.00 93.56 97 LEU A CA 1
ATOM 791 C C . LEU A 1 97 ? -3.418 -3.885 3.173 1.00 93.56 97 LEU A C 1
ATOM 793 O O . LEU A 1 97 ? -4.153 -3.906 2.187 1.00 93.56 97 LEU A O 1
ATOM 797 N N . PHE A 1 98 ? -2.224 -3.300 3.168 1.00 95.69 98 PHE A N 1
ATOM 798 C CA . PHE A 1 98 ? -1.693 -2.526 2.049 1.00 95.69 98 PHE A CA 1
ATOM 799 C C . PHE A 1 98 ? -0.623 -3.284 1.267 1.00 95.69 98 PHE A C 1
ATOM 801 O O . PHE A 1 98 ? -0.621 -3.245 0.036 1.00 95.69 98 PHE A O 1
ATOM 808 N N . ALA A 1 99 ? 0.256 -3.998 1.964 1.00 95.88 99 ALA A N 1
ATOM 809 C CA . ALA A 1 99 ? 1.260 -4.847 1.346 1.00 95.88 99 ALA A CA 1
ATOM 810 C C . ALA A 1 99 ? 1.676 -5.985 2.283 1.00 95.88 99 ALA A C 1
ATOM 812 O O . ALA A 1 99 ? 1.383 -5.951 3.479 1.00 95.88 99 ALA A O 1
ATOM 813 N N . MET A 1 100 ? 2.362 -6.985 1.743 1.00 94.62 100 MET A N 1
ATOM 814 C CA . MET A 1 100 ? 2.893 -8.111 2.504 1.00 94.62 100 MET A CA 1
ATOM 815 C C . MET A 1 100 ? 4.174 -8.627 1.854 1.00 94.62 100 MET A C 1
ATOM 817 O O . MET A 1 100 ? 4.210 -8.848 0.644 1.00 94.62 100 MET A O 1
ATOM 821 N N . GLU A 1 101 ? 5.211 -8.854 2.651 1.00 93.44 101 GLU A N 1
ATOM 822 C CA . GLU A 1 101 ? 6.389 -9.582 2.198 1.00 93.44 101 GLU A CA 1
ATOM 823 C C . GLU A 1 101 ? 6.146 -11.089 2.218 1.00 93.44 101 GLU A C 1
ATOM 825 O O . GLU A 1 101 ? 5.462 -11.640 3.083 1.00 93.44 101 GLU A O 1
ATOM 830 N N . SER A 1 102 ? 6.811 -11.792 1.305 1.00 84.81 102 SER A N 1
ATOM 831 C CA . SER A 1 102 ? 6.788 -13.259 1.249 1.00 84.81 102 SER A CA 1
ATOM 832 C C . SER A 1 102 ? 7.254 -13.941 2.549 1.00 84.81 102 SER A C 1
ATOM 834 O O . SER A 1 102 ? 6.939 -15.113 2.765 1.00 84.81 102 SER A O 1
ATOM 836 N N . TYR A 1 103 ? 8.005 -13.234 3.402 1.00 82.12 103 TYR A N 1
ATOM 837 C CA . TYR A 1 103 ? 8.566 -13.753 4.653 1.00 82.12 103 TYR A CA 1
ATOM 838 C C . TYR A 1 103 ? 7.735 -13.437 5.906 1.00 82.12 103 TYR A C 1
ATOM 840 O O . TYR A 1 103 ? 8.084 -13.916 6.984 1.00 82.12 103 TYR A O 1
ATOM 848 N N . GLY A 1 104 ? 6.603 -12.740 5.761 1.00 86.19 104 GLY A N 1
ATOM 849 C CA . GLY A 1 104 ? 5.595 -12.596 6.816 1.00 86.19 104 GLY A CA 1
ATOM 850 C C . GLY A 1 104 ? 5.354 -11.169 7.296 1.00 86.19 104 GLY A C 1
ATOM 851 O O . GLY A 1 104 ? 4.305 -10.929 7.892 1.00 86.19 104 GLY A O 1
ATOM 852 N N . ASP A 1 105 ? 6.258 -10.234 7.006 1.00 94.06 105 ASP A N 1
ATOM 853 C CA . ASP A 1 105 ? 6.065 -8.827 7.353 1.00 94.06 105 ASP A CA 1
ATOM 854 C C . ASP A 1 105 ? 4.886 -8.236 6.581 1.00 94.06 105 ASP A C 1
ATOM 856 O O . ASP A 1 105 ? 4.668 -8.519 5.398 1.00 94.06 105 ASP A O 1
ATOM 860 N N . MET A 1 106 ? 4.092 -7.421 7.269 1.00 95.06 106 MET A N 1
ATOM 861 C CA . MET A 1 106 ? 2.868 -6.855 6.715 1.00 95.06 106 MET A CA 1
ATOM 862 C C . MET A 1 106 ? 2.824 -5.355 6.886 1.00 95.06 106 MET A C 1
ATOM 864 O O . MET A 1 106 ? 3.192 -4.810 7.923 1.00 95.06 106 MET A O 1
ATOM 868 N N . TYR A 1 107 ? 2.283 -4.697 5.871 1.00 96.06 107 TYR A N 1
ATOM 869 C CA . TYR A 1 107 ? 2.123 -3.259 5.845 1.00 96.06 107 TYR A CA 1
ATOM 870 C C . TYR A 1 107 ? 0.649 -2.935 5.855 1.00 96.06 107 TYR A C 1
ATOM 872 O O . TYR A 1 107 ? -0.122 -3.418 5.018 1.00 96.06 107 TYR A O 1
ATOM 880 N N . PHE A 1 108 ? 0.265 -2.075 6.781 1.00 96.12 108 PHE A N 1
ATOM 881 C CA . PHE A 1 108 ? -1.110 -1.662 6.954 1.00 96.12 108 PHE A CA 1
ATOM 882 C C . PHE A 1 108 ? -1.237 -0.162 6.762 1.00 96.12 108 PHE A C 1
ATOM 884 O O . PHE A 1 108 ? -0.433 0.590 7.294 1.00 96.12 108 PHE A O 1
ATOM 891 N N . ILE A 1 109 ? -2.263 0.292 6.051 1.00 96.25 109 ILE A N 1
ATOM 892 C CA . ILE A 1 109 ? -2.542 1.716 5.877 1.00 96.25 109 ILE A CA 1
ATOM 893 C C . ILE A 1 109 ? -3.744 2.141 6.717 1.00 96.25 109 ILE A C 1
ATOM 895 O O . ILE A 1 109 ? -4.811 1.522 6.669 1.00 96.25 109 ILE A O 1
ATOM 899 N N . HIS A 1 110 ? -3.593 3.238 7.453 1.00 94.81 110 HIS A N 1
ATOM 900 C CA . HIS A 1 110 ? -4.705 3.960 8.054 1.00 94.81 110 HIS A CA 1
ATOM 901 C C . HIS A 1 110 ? -5.181 5.042 7.077 1.00 94.81 110 HIS A C 1
ATOM 903 O O . HIS A 1 110 ? -4.600 6.123 6.976 1.00 94.81 110 HIS A O 1
ATOM 909 N N . LEU A 1 111 ? -6.244 4.741 6.326 1.00 93.25 111 LEU A N 1
ATOM 910 C CA . LEU A 1 111 ? -6.718 5.578 5.213 1.00 93.25 111 LEU A CA 1
ATOM 911 C C . LEU A 1 111 ? -6.965 7.056 5.574 1.00 93.25 111 LEU A C 1
ATOM 913 O O . LEU A 1 111 ? -6.544 7.906 4.791 1.00 93.25 111 LEU A O 1
ATOM 917 N N . PRO A 1 112 ? -7.573 7.407 6.729 1.00 91.06 112 PRO A N 1
ATOM 918 C CA . PRO A 1 112 ? -7.827 8.808 7.068 1.00 91.06 112 PRO A CA 1
ATOM 919 C C . PRO A 1 112 ? -6.568 9.661 7.262 1.00 91.06 112 PRO A C 1
ATOM 921 O O . PRO A 1 112 ? -6.641 10.877 7.091 1.00 91.06 112 PRO A O 1
ATOM 924 N N . SER A 1 113 ? -5.443 9.061 7.670 1.00 91.50 113 SER A N 1
ATOM 925 C CA . SER A 1 113 ? -4.186 9.786 7.911 1.00 91.50 113 SER A CA 1
ATOM 926 C C . SER A 1 113 ? -3.076 9.460 6.919 1.00 91.50 113 SER A C 1
ATOM 928 O O . SER A 1 113 ? -2.032 10.096 6.991 1.00 91.50 113 SER A O 1
ATOM 930 N N . GLU A 1 114 ? -3.287 8.489 6.028 1.00 93.44 114 GLU A N 1
ATOM 931 C CA . GLU A 1 114 ? -2.292 7.956 5.082 1.00 93.44 114 GLU A CA 1
ATOM 932 C C . GLU A 1 114 ? -1.076 7.285 5.728 1.00 93.44 114 GLU A C 1
ATOM 934 O O . GLU A 1 114 ? -0.127 6.924 5.033 1.00 93.44 114 GLU A O 1
ATOM 939 N N . VAL A 1 115 ? -1.112 7.097 7.045 1.00 95.75 115 VAL A N 1
ATOM 940 C CA . VAL A 1 115 ? -0.009 6.505 7.795 1.00 95.75 115 VAL A CA 1
ATOM 941 C C . VAL A 1 115 ? 0.075 5.021 7.467 1.00 95.75 115 VAL A C 1
ATOM 943 O O . VAL A 1 115 ? -0.942 4.319 7.499 1.00 95.75 115 VAL A O 1
ATOM 946 N N . ILE A 1 116 ? 1.286 4.554 7.174 1.00 97.06 116 ILE A N 1
ATOM 947 C CA . ILE A 1 116 ? 1.581 3.146 6.938 1.00 97.06 116 ILE A CA 1
ATOM 948 C C . ILE A 1 116 ? 2.337 2.593 8.144 1.00 97.06 116 ILE A C 1
ATOM 950 O O . ILE A 1 116 ? 3.375 3.112 8.563 1.00 97.06 116 ILE A O 1
ATOM 954 N N . TYR A 1 117 ? 1.784 1.516 8.679 1.00 96.31 117 TYR A N 1
ATOM 955 C CA . TYR A 1 117 ? 2.320 0.737 9.776 1.00 96.31 117 TYR A CA 1
ATOM 956 C C . TYR A 1 117 ? 3.020 -0.503 9.233 1.00 96.31 117 TYR A C 1
ATOM 958 O O . TYR A 1 117 ? 2.530 -1.114 8.282 1.00 96.31 117 TYR A O 1
ATOM 966 N N . LEU A 1 118 ? 4.117 -0.895 9.873 1.00 95.81 118 LEU A N 1
ATOM 967 C CA . LEU A 1 118 ? 4.775 -2.180 9.674 1.00 95.81 118 LEU A CA 1
ATOM 968 C C . LEU A 1 118 ? 4.440 -3.082 10.855 1.00 95.81 118 LEU A C 1
ATOM 970 O O . LEU A 1 118 ? 4.626 -2.698 12.008 1.00 95.81 118 LEU A O 1
ATOM 974 N N . TRP A 1 119 ? 3.954 -4.281 10.567 1.00 95.06 119 TRP A N 1
ATOM 975 C CA . TRP A 1 119 ? 3.978 -5.377 11.519 1.00 95.06 119 TRP A CA 1
ATOM 976 C C . TRP A 1 119 ? 5.150 -6.287 11.191 1.00 95.06 119 TRP A C 1
ATOM 978 O O . TRP A 1 119 ? 5.151 -6.956 10.156 1.00 95.06 119 TRP A O 1
ATOM 988 N N . ASP A 1 120 ? 6.127 -6.272 12.091 1.00 93.44 120 ASP A N 1
ATOM 989 C CA . ASP A 1 120 ? 7.281 -7.162 12.094 1.00 93.44 120 ASP A CA 1
ATOM 990 C C . ASP A 1 120 ? 6.834 -8.523 12.639 1.00 93.44 120 ASP A C 1
ATOM 992 O O . ASP A 1 120 ? 6.503 -8.663 13.825 1.00 93.44 120 ASP A O 1
ATOM 996 N N . HIS A 1 121 ? 6.810 -9.520 11.756 1.00 90.44 121 HIS A N 1
ATOM 997 C CA . HIS A 1 121 ? 6.364 -10.871 12.085 1.00 90.44 121 HIS A CA 1
ATOM 998 C C . HIS A 1 121 ? 7.294 -11.563 13.093 1.00 90.44 121 HIS A C 1
ATOM 1000 O O . HIS A 1 121 ? 6.842 -12.386 13.893 1.00 90.44 121 HIS A O 1
ATOM 1006 N N . GLU A 1 122 ? 8.592 -11.256 13.072 1.00 91.25 122 GLU A N 1
ATOM 1007 C CA . GLU A 1 122 ? 9.574 -11.902 13.943 1.00 91.25 122 GLU A CA 1
ATOM 1008 C C . GLU A 1 122 ? 9.456 -11.420 15.392 1.00 91.25 122 GLU A C 1
ATOM 1010 O O . GLU A 1 122 ? 9.637 -12.206 16.329 1.00 91.25 122 GLU A O 1
ATOM 1015 N N . ASN A 1 123 ? 9.148 -10.135 15.575 1.00 90.94 123 ASN A N 1
ATOM 1016 C CA . ASN A 1 123 ? 9.073 -9.492 16.885 1.00 90.94 123 ASN A CA 1
ATOM 1017 C C . ASN A 1 123 ? 7.640 -9.295 17.403 1.00 90.94 123 ASN A C 1
ATOM 1019 O O . ASN A 1 123 ? 7.478 -8.853 18.543 1.00 90.94 123 ASN A O 1
ATOM 1023 N N . ASP A 1 124 ? 6.627 -9.636 16.597 1.00 89.88 124 ASP A N 1
ATOM 1024 C CA . ASP A 1 124 ? 5.201 -9.408 16.870 1.00 89.88 124 ASP A CA 1
ATOM 1025 C C . ASP A 1 124 ? 4.936 -7.957 17.307 1.00 89.88 124 ASP A C 1
ATOM 1027 O O . ASP A 1 124 ? 4.317 -7.668 18.337 1.00 89.88 124 ASP A O 1
ATOM 1031 N N . LEU A 1 125 ? 5.501 -7.019 16.540 1.00 91.69 125 LEU A N 1
ATOM 1032 C CA . LEU A 1 125 ? 5.484 -5.596 16.851 1.00 91.69 125 LEU A CA 1
ATOM 1033 C C . LEU A 1 125 ? 4.885 -4.809 15.694 1.00 91.69 125 LEU A C 1
ATOM 1035 O O . LEU A 1 125 ? 5.366 -4.879 14.569 1.00 91.69 125 LEU A O 1
ATOM 1039 N N . LEU A 1 126 ? 3.872 -4.003 16.008 1.00 93.12 126 LEU A N 1
ATOM 1040 C CA . LEU A 1 126 ? 3.335 -3.003 15.096 1.00 93.12 126 LEU A CA 1
ATOM 1041 C C . LEU A 1 126 ? 3.982 -1.640 15.375 1.00 93.12 126 LEU A C 1
ATOM 1043 O O . LEU A 1 126 ? 3.855 -1.112 16.486 1.00 93.12 126 LEU A O 1
ATOM 1047 N N . SER A 1 127 ? 4.626 -1.056 14.370 1.00 94.69 127 SER A N 1
ATOM 1048 C CA . SER A 1 127 ? 5.221 0.280 14.417 1.00 94.69 127 SER A CA 1
ATOM 1049 C C . SER A 1 127 ? 4.666 1.186 13.322 1.00 94.69 127 SER A C 1
ATOM 1051 O O . SER A 1 127 ? 4.236 0.742 12.262 1.00 94.69 127 SER A O 1
ATOM 1053 N N . GLU A 1 128 ? 4.629 2.484 13.614 1.00 95.38 128 GLU A N 1
ATOM 1054 C CA . GLU A 1 128 ? 4.343 3.525 12.629 1.00 95.38 128 GLU A CA 1
ATOM 1055 C C . GLU A 1 128 ? 5.647 3.880 11.911 1.00 95.38 128 GLU A C 1
ATOM 1057 O O . GLU A 1 128 ? 6.581 4.344 12.563 1.00 95.38 128 GLU A O 1
ATOM 1062 N N . GLU A 1 129 ? 5.709 3.664 10.596 1.00 95.56 129 GLU A N 1
ATOM 1063 C CA . GLU A 1 129 ? 6.963 3.780 9.836 1.00 95.56 129 GLU A CA 1
ATOM 1064 C C . GLU A 1 129 ? 6.922 4.904 8.793 1.00 95.56 129 GLU A C 1
ATOM 1066 O O . GLU A 1 129 ? 7.877 5.672 8.679 1.00 95.56 129 GLU A O 1
ATOM 1071 N N . TRP A 1 130 ? 5.806 5.064 8.069 1.00 97.00 130 TRP A N 1
ATOM 1072 C CA . TRP A 1 130 ? 5.689 6.085 7.020 1.00 97.00 130 TRP A CA 1
ATOM 1073 C C . TRP A 1 130 ? 4.475 6.978 7.234 1.00 97.00 130 TRP A C 1
ATOM 1075 O O . TRP A 1 130 ? 3.358 6.505 7.444 1.00 97.00 130 TRP A O 1
ATOM 1085 N N . GLY A 1 131 ? 4.684 8.292 7.132 1.00 94.12 131 GLY A N 1
ATOM 1086 C CA . GLY A 1 131 ? 3.614 9.275 7.290 1.00 94.12 131 GLY A CA 1
ATOM 1087 C C . GLY A 1 131 ? 2.717 9.403 6.060 1.00 94.12 131 GLY A C 1
ATOM 1088 O O . GLY A 1 131 ? 1.616 9.942 6.179 1.00 94.12 131 GLY A O 1
ATOM 1089 N N . LYS A 1 132 ? 3.198 8.962 4.889 1.00 93.25 132 LYS A N 1
ATOM 1090 C CA . LYS A 1 132 ? 2.495 9.009 3.602 1.00 93.25 132 LYS A CA 1
ATOM 1091 C C . LYS A 1 132 ? 2.933 7.879 2.676 1.00 93.25 132 LYS A C 1
ATOM 1093 O O . LYS A 1 132 ? 4.013 7.311 2.812 1.00 93.25 132 LYS A O 1
ATOM 1098 N N . ILE A 1 133 ? 2.119 7.634 1.653 1.00 94.62 133 ILE A N 1
ATOM 1099 C CA . ILE A 1 133 ? 2.351 6.601 0.632 1.00 94.62 133 ILE A CA 1
ATOM 1100 C C . ILE A 1 133 ? 3.612 6.872 -0.206 1.00 94.62 133 ILE A C 1
ATOM 1102 O O . ILE A 1 133 ? 4.294 5.928 -0.600 1.00 94.62 133 ILE A O 1
ATOM 1106 N N . ALA A 1 134 ? 3.935 8.140 -0.477 1.00 93.88 134 ALA A N 1
ATOM 1107 C CA . ALA A 1 134 ? 5.135 8.503 -1.236 1.00 93.88 134 ALA A CA 1
ATOM 1108 C C . ALA A 1 134 ? 6.429 8.074 -0.520 1.00 93.88 134 ALA A C 1
ATOM 1110 O O . ALA A 1 134 ? 7.303 7.491 -1.156 1.00 93.88 134 ALA A O 1
ATOM 1111 N N . ASP A 1 135 ? 6.509 8.282 0.798 1.00 94.50 135 ASP A N 1
ATOM 1112 C CA . ASP A 1 135 ? 7.670 7.907 1.619 1.00 94.50 135 ASP A CA 1
ATOM 1113 C C . ASP A 1 135 ? 7.879 6.379 1.615 1.00 94.50 135 ASP A C 1
ATOM 1115 O O . ASP A 1 135 ? 9.005 5.875 1.570 1.00 94.50 135 ASP A O 1
ATOM 1119 N N . PHE A 1 136 ? 6.775 5.625 1.619 1.00 96.12 136 PHE A N 1
ATOM 1120 C CA . PHE A 1 136 ? 6.813 4.172 1.484 1.00 96.12 136 PHE A CA 1
ATOM 1121 C C . PHE A 1 136 ? 7.402 3.762 0.131 1.00 96.12 136 PHE A C 1
ATOM 1123 O O . PHE A 1 136 ? 8.362 2.995 0.096 1.00 96.12 136 PHE A O 1
ATOM 1130 N N . PHE A 1 137 ? 6.885 4.287 -0.986 1.00 95.00 137 PHE A N 1
ATOM 1131 C CA . PHE A 1 137 ? 7.398 3.925 -2.312 1.00 95.00 137 PHE A CA 1
ATOM 1132 C C . PHE A 1 137 ? 8.837 4.382 -2.551 1.00 95.00 137 PHE A C 1
ATOM 1134 O O . PHE A 1 137 ? 9.571 3.659 -3.221 1.00 95.00 137 PHE A O 1
ATOM 1141 N N . GLU A 1 138 ? 9.251 5.525 -1.999 1.00 93.62 138 GLU A N 1
ATOM 1142 C CA . GLU A 1 138 ? 10.654 5.953 -2.004 1.00 93.62 138 GLU A CA 1
ATOM 1143 C C . GLU A 1 138 ? 11.541 4.875 -1.376 1.00 93.62 138 GLU A C 1
ATOM 1145 O O . GLU A 1 138 ? 12.428 4.343 -2.042 1.00 93.62 138 GLU A O 1
ATOM 1150 N N . THR A 1 139 ? 11.216 4.466 -0.146 1.00 94.00 139 THR A N 1
ATOM 1151 C CA . THR A 1 139 ? 11.959 3.437 0.598 1.00 94.00 139 THR A CA 1
ATOM 1152 C C . THR A 1 139 ? 12.037 2.122 -0.182 1.00 94.00 139 THR A C 1
ATOM 1154 O O . THR A 1 139 ? 13.103 1.517 -0.304 1.00 94.00 139 THR A O 1
ATOM 1157 N N . GLN A 1 140 ? 10.914 1.670 -0.749 1.00 93.19 140 GLN A N 1
ATOM 1158 C CA . GLN A 1 140 ? 10.891 0.414 -1.500 1.00 93.19 140 GLN A CA 1
ATOM 1159 C C . GLN A 1 140 ? 11.701 0.496 -2.801 1.00 93.19 140 GLN A C 1
ATOM 1161 O O . GLN A 1 140 ? 12.377 -0.463 -3.170 1.00 93.19 140 GLN A O 1
ATOM 1166 N N . LEU A 1 141 ? 11.683 1.638 -3.492 1.00 91.25 141 LEU A N 1
ATOM 1167 C CA . LEU A 1 141 ? 12.509 1.858 -4.680 1.00 91.25 141 LEU A CA 1
ATOM 1168 C C . LEU A 1 141 ? 14.005 1.881 -4.339 1.00 91.25 141 LEU A C 1
ATOM 1170 O O . LEU A 1 141 ? 14.793 1.254 -5.047 1.00 91.25 141 LEU A O 1
ATOM 1174 N N . GLU A 1 142 ? 14.396 2.533 -3.242 1.00 90.31 142 GLU A N 1
ATOM 1175 C CA . GLU A 1 142 ? 15.783 2.528 -2.761 1.00 90.31 142 GLU A CA 1
ATOM 1176 C C . GLU A 1 142 ? 16.269 1.109 -2.429 1.00 90.31 142 GLU A C 1
ATOM 1178 O O . GLU A 1 142 ? 17.386 0.732 -2.797 1.00 90.31 142 GLU A O 1
ATOM 1183 N N . ASN A 1 143 ? 15.421 0.286 -1.802 1.00 86.88 143 ASN A N 1
ATOM 1184 C CA . ASN A 1 143 ? 15.733 -1.114 -1.502 1.00 86.88 143 ASN A CA 1
ATOM 1185 C C . ASN A 1 143 ? 15.934 -1.948 -2.778 1.00 86.88 143 ASN A C 1
ATOM 1187 O O . ASN A 1 143 ? 16.878 -2.742 -2.860 1.00 86.88 143 ASN A O 1
ATOM 1191 N N . LEU A 1 144 ? 15.107 -1.724 -3.805 1.00 84.88 144 LEU A N 1
ATOM 1192 C CA . LEU A 1 144 ? 15.262 -2.369 -5.112 1.00 84.88 144 LEU A CA 1
ATOM 1193 C C . LEU A 1 144 ? 16.593 -1.986 -5.780 1.00 84.88 144 LEU A C 1
ATOM 1195 O O . LEU A 1 144 ? 17.288 -2.852 -6.313 1.00 84.88 144 LEU A O 1
ATOM 1199 N N . GLU A 1 145 ? 16.997 -0.713 -5.727 1.00 73.38 145 GLU A N 1
ATOM 1200 C CA . GLU A 1 145 ? 18.289 -0.261 -6.265 1.00 73.38 145 GLU A CA 1
ATOM 1201 C C . GLU A 1 145 ? 19.487 -0.787 -5.452 1.00 73.38 145 GLU A C 1
ATOM 1203 O O . GLU A 1 145 ? 20.523 -1.161 -6.017 1.00 73.38 145 GLU A O 1
ATOM 1208 N N . GLY A 1 146 ? 19.350 -0.865 -4.125 1.00 61.09 146 GLY A N 1
ATOM 1209 C CA . GLY A 1 146 ? 20.359 -1.403 -3.210 1.00 61.09 146 GLY A CA 1
ATOM 1210 C C . GLY A 1 146 ? 20.664 -2.885 -3.452 1.00 61.09 146 GLY A C 1
ATOM 1211 O O . GLY A 1 146 ? 21.834 -3.288 -3.433 1.00 61.09 146 GLY A O 1
ATOM 1212 N N . ASN A 1 147 ? 19.644 -3.684 -3.777 1.00 55.41 147 ASN A N 1
ATOM 1213 C CA . ASN A 1 147 ? 19.791 -5.106 -4.099 1.00 55.41 147 ASN A CA 1
ATOM 1214 C C . ASN A 1 147 ? 20.582 -5.352 -5.398 1.00 55.41 147 ASN A C 1
ATOM 1216 O O . ASN A 1 147 ? 21.295 -6.352 -5.507 1.00 55.41 147 ASN A O 1
ATOM 1220 N N . VAL A 1 148 ? 20.564 -4.412 -6.351 1.00 49.03 148 VAL A N 1
ATOM 1221 C CA . VAL A 1 148 ? 21.364 -4.502 -7.587 1.00 49.03 148 VAL A CA 1
ATOM 1222 C C . VAL A 1 148 ? 22.859 -4.291 -7.316 1.00 49.03 148 VAL A C 1
ATOM 1224 O O . VAL A 1 148 ? 23.700 -4.921 -7.960 1.00 49.03 148 VAL A O 1
ATOM 1227 N N . ASN A 1 149 ? 23.218 -3.449 -6.342 1.00 43.34 149 ASN A N 1
ATOM 1228 C CA . ASN A 1 149 ? 24.620 -3.141 -6.034 1.00 43.34 149 ASN A CA 1
ATOM 1229 C C . ASN A 1 149 ? 25.309 -4.201 -5.158 1.00 43.34 149 ASN A C 1
ATOM 1231 O O . ASN A 1 149 ? 26.528 -4.351 -5.236 1.00 43.34 149 ASN A O 1
ATOM 1235 N N . ASN A 1 150 ? 24.554 -4.978 -4.376 1.00 36.81 150 ASN A N 1
ATOM 1236 C CA . ASN A 1 150 ? 25.104 -6.024 -3.503 1.00 36.81 150 ASN A CA 1
ATOM 1237 C C . ASN A 1 150 ? 25.381 -7.366 -4.209 1.00 36.81 150 ASN A C 1
ATOM 1239 O O . ASN A 1 150 ? 25.989 -8.251 -3.615 1.00 36.81 150 ASN A O 1
ATOM 1243 N N . LEU A 1 151 ? 25.009 -7.521 -5.484 1.00 36.41 151 LEU A N 1
ATOM 1244 C CA . LEU A 1 151 ? 25.319 -8.716 -6.286 1.00 36.41 151 LEU A CA 1
ATOM 1245 C C . LEU A 1 151 ? 26.702 -8.670 -6.968 1.00 36.41 151 LEU A C 1
ATOM 1247 O O . LEU A 1 151 ? 27.082 -9.621 -7.653 1.00 36.41 151 LEU A O 1
ATOM 1251 N N . PHE A 1 152 ? 27.465 -7.585 -6.786 1.00 36.94 152 PHE A N 1
ATOM 1252 C CA . PHE A 1 152 ? 28.769 -7.365 -7.429 1.00 36.94 152 PHE A CA 1
ATOM 1253 C C . PHE A 1 152 ? 29.964 -7.246 -6.462 1.00 36.94 152 PHE A C 1
ATOM 1255 O O . PHE A 1 152 ? 31.042 -6.835 -6.903 1.00 36.94 152 PHE A O 1
ATOM 1262 N N . PHE A 1 153 ? 29.818 -7.632 -5.189 1.00 37.03 153 PHE A N 1
ATOM 1263 C CA . PHE A 1 153 ? 30.916 -7.660 -4.209 1.00 37.03 153 PHE A CA 1
ATOM 1264 C C . PHE A 1 153 ? 31.198 -9.061 -3.664 1.00 37.03 153 PHE A C 1
ATOM 1266 O O . PHE A 1 153 ? 30.233 -9.788 -3.344 1.00 37.03 153 PHE A O 1
#